Protein AF-A0A2X3F076-F1 (afdb_monomer_lite)

Radius of gyration: 22.8 Å; chains: 1; bounding box: 43×33×55 Å

Secondary structure (DSSP, 8-state):
-----TTTT-TTTTTSGGGTTSPPPHHHHHHHHHHTT--PPTT---HHHHHHH--HHHHHHHHHHHHHHHHHHHHH-HHHHHHHHHHHHTTTT-

Foldseek 3Di:
DDDDWQPPLQPPPTNHPVSPDDDDDPVRVVSSCVSVVNPDDVVDDDPVRVVVVDCPVVVVVVVVVVVVVLVVCCVVPVVVSCVVCVVVVVVVVD

Structure (mmCIF, N/CA/C/O backbone):
data_AF-A0A2X3F076-F1
#
_entry.id   AF-A0A2X3F076-F1
#
loop_
_atom_site.group_PDB
_atom_site.id
_atom_site.type_symbol
_atom_site.label_atom_id
_atom_site.label_alt_id
_atom_site.label_comp_id
_atom_site.label_asym_id
_atom_site.label_entity_id
_atom_site.label_seq_id
_atom_site.pdbx_PDB_ins_code
_atom_site.Cartn_x
_atom_site.Cartn_y
_atom_site.Cartn_z
_atom_site.occupancy
_atom_site.B_iso_or_equiv
_atom_site.auth_seq_id
_atom_site.auth_comp_id
_atom_site.auth_asym_id
_atom_site.auth_atom_id
_atom_site.pdbx_PDB_model_num
ATOM 1 N N . MET A 1 1 ? -12.271 16.616 -8.024 1.00 83.50 1 MET A N 1
ATOM 2 C CA . MET A 1 1 ? -11.827 16.536 -6.614 1.00 83.50 1 MET A CA 1
ATOM 3 C C . MET A 1 1 ? -12.140 15.146 -6.086 1.00 83.50 1 MET A C 1
ATOM 5 O O . MET A 1 1 ? -13.245 14.680 -6.331 1.00 83.50 1 MET A O 1
ATOM 9 N N . CYS A 1 2 ? -11.203 14.487 -5.401 1.00 95.88 2 CYS A N 1
ATOM 10 C CA . CYS A 1 2 ? -11.430 13.166 -4.804 1.00 95.88 2 CYS A CA 1
ATOM 11 C C . CYS A 1 2 ? -11.757 13.325 -3.314 1.00 95.88 2 CYS A C 1
ATOM 13 O O . CYS A 1 2 ? -10.939 13.859 -2.569 1.00 95.88 2 CYS A O 1
ATOM 15 N N . LYS A 1 3 ? -12.939 12.872 -2.882 1.00 96.69 3 LYS A N 1
ATOM 16 C CA . LYS A 1 3 ? -13.320 12.831 -1.462 1.00 96.69 3 LYS A CA 1
ATOM 17 C C . LYS A 1 3 ? -12.742 11.563 -0.827 1.00 96.69 3 LYS A C 1
ATOM 19 O O . LYS A 1 3 ? -13.016 10.471 -1.313 1.00 96.69 3 LYS A O 1
ATOM 24 N N . THR A 1 4 ? -11.964 11.701 0.242 1.00 97.62 4 THR A N 1
ATOM 25 C CA . THR A 1 4 ? -11.290 10.587 0.933 1.00 97.62 4 THR A CA 1
ATOM 26 C C . THR A 1 4 ? -11.432 10.704 2.453 1.00 97.62 4 THR A C 1
ATOM 28 O O . THR A 1 4 ? -11.855 11.741 2.965 1.00 97.62 4 THR A O 1
ATOM 31 N N . ILE A 1 5 ? -11.093 9.630 3.174 1.00 96.62 5 ILE A N 1
ATOM 32 C CA . ILE A 1 5 ? -11.013 9.594 4.641 1.00 96.62 5 ILE A CA 1
ATOM 33 C C . ILE A 1 5 ? -9.538 9.417 5.016 1.00 96.62 5 ILE A C 1
ATOM 35 O O . ILE A 1 5 ? -8.910 8.441 4.604 1.00 96.62 5 ILE A O 1
ATOM 39 N N . ILE A 1 6 ? -8.971 10.352 5.785 1.00 94.88 6 ILE A N 1
ATOM 40 C CA . ILE A 1 6 ? -7.595 10.227 6.291 1.00 94.88 6 ILE A CA 1
ATOM 41 C C . ILE A 1 6 ? -7.479 8.998 7.202 1.00 94.88 6 ILE A C 1
ATOM 43 O O . ILE A 1 6 ? -8.363 8.760 8.018 1.00 94.88 6 ILE A O 1
ATOM 47 N N . GLY A 1 7 ? -6.413 8.206 7.060 1.00 93.94 7 GLY A N 1
ATOM 48 C CA . GLY A 1 7 ? -6.211 7.005 7.880 1.00 93.94 7 GLY A CA 1
ATOM 49 C C . GLY A 1 7 ? -7.262 5.906 7.673 1.00 93.94 7 GLY A C 1
ATOM 50 O O . GLY A 1 7 ? -7.496 5.121 8.588 1.00 93.94 7 GLY A O 1
ATOM 51 N N . PHE A 1 8 ? -7.924 5.862 6.509 1.00 96.19 8 PHE A N 1
ATOM 52 C CA . PHE A 1 8 ? -8.914 4.832 6.175 1.00 96.19 8 PHE A CA 1
ATOM 53 C C . PHE A 1 8 ? -8.425 3.414 6.518 1.00 96.19 8 PHE A C 1
ATOM 55 O O . PHE A 1 8 ? -7.279 3.059 6.247 1.00 96.19 8 PHE A O 1
ATOM 62 N N . GLY A 1 9 ? -9.317 2.607 7.094 1.00 95.31 9 GLY A N 1
ATOM 63 C CA . GLY A 1 9 ? -9.036 1.245 7.551 1.00 95.31 9 GLY A CA 1
ATOM 64 C C . GLY A 1 9 ? -8.741 1.144 9.046 1.00 95.31 9 GLY A C 1
ATOM 65 O O . GLY A 1 9 ? -9.026 0.106 9.633 1.00 95.31 9 GLY A O 1
ATOM 66 N N . SER A 1 10 ? -8.236 2.207 9.681 1.00 94.88 10 SER A N 1
ATOM 67 C CA . SER A 1 10 ? -8.068 2.233 11.137 1.00 94.88 10 SER A CA 1
ATOM 68 C C . SER A 1 10 ? -9.415 2.444 11.833 1.00 94.88 10 SER A C 1
ATOM 70 O O . SER A 1 10 ? -10.056 3.472 11.600 1.00 94.88 10 SER A O 1
ATOM 72 N N . PRO A 1 11 ? -9.841 1.532 12.725 1.00 94.62 11 PRO A N 1
ATOM 73 C CA . PRO A 1 11 ? -11.106 1.686 13.437 1.00 94.62 11 PRO A CA 1
ATOM 74 C C . PRO A 1 11 ? -11.146 2.915 14.351 1.00 94.62 11 PRO A C 1
ATOM 76 O O . PRO A 1 11 ? -12.186 3.561 14.450 1.00 94.62 11 PRO A O 1
ATOM 79 N N . ASN A 1 12 ? -10.026 3.265 14.999 1.00 93.50 12 ASN A N 1
ATOM 80 C CA . ASN A 1 12 ? -10.015 4.317 16.019 1.00 93.50 12 ASN A CA 1
ATOM 81 C C . ASN A 1 12 ? -9.475 5.661 15.518 1.00 93.50 12 ASN A C 1
ATOM 83 O O . ASN A 1 12 ? -9.687 6.681 16.177 1.00 93.50 12 ASN A O 1
ATOM 87 N N . LYS A 1 13 ? -8.722 5.683 14.409 1.00 92.19 13 LYS A N 1
ATOM 88 C CA . LYS A 1 13 ? -8.019 6.884 13.926 1.00 92.19 13 LYS A CA 1
ATOM 89 C C . LYS A 1 13 ? -8.523 7.397 12.580 1.00 92.19 13 LYS A C 1
ATOM 91 O O . LYS A 1 13 ? -8.272 8.573 12.283 1.00 92.19 13 LYS A O 1
ATOM 96 N N . ALA A 1 14 ? -9.253 6.600 11.793 1.00 95.12 14 ALA A N 1
ATOM 97 C CA . ALA A 1 14 ? -9.805 7.058 10.517 1.00 95.12 14 ALA A CA 1
ATOM 98 C C . ALA A 1 14 ? -10.666 8.325 10.689 1.00 95.12 14 ALA A C 1
ATOM 100 O O . ALA A 1 14 ? -11.510 8.413 11.575 1.00 95.12 14 ALA A O 1
ATOM 101 N N . GLY A 1 15 ? -10.441 9.329 9.840 1.00 95.06 15 GLY A N 1
ATOM 102 C CA . GLY A 1 15 ? -11.170 10.601 9.873 1.00 95.06 15 GLY A CA 1
ATOM 103 C C . GLY A 1 15 ? -10.728 11.582 10.965 1.00 95.06 15 GLY A C 1
ATOM 104 O O . GLY A 1 15 ? -11.322 12.650 11.085 1.00 95.06 15 GLY A O 1
ATOM 105 N N . THR A 1 16 ? -9.688 11.262 11.740 1.00 92.06 16 THR A N 1
ATOM 106 C CA . THR A 1 16 ? -9.213 12.101 12.853 1.00 92.06 16 THR A CA 1
ATOM 107 C C . THR A 1 16 ? -7.815 12.669 12.600 1.00 92.06 16 THR A C 1
ATOM 109 O O . THR A 1 16 ? -7.018 12.105 11.846 1.00 92.06 16 THR A O 1
ATOM 112 N N . HIS A 1 17 ? -7.491 13.780 13.268 1.00 90.75 17 HIS A N 1
ATOM 113 C CA . HIS A 1 17 ? -6.184 14.437 13.155 1.00 90.75 17 HIS A CA 1
ATOM 114 C C . HIS A 1 17 ? -5.012 13.550 13.623 1.00 90.75 17 HIS A C 1
ATOM 116 O O . HIS A 1 17 ? -3.902 13.674 13.098 1.00 90.75 17 HIS A O 1
ATOM 122 N N . ASP A 1 18 ? -5.269 12.608 14.538 1.00 87.38 18 ASP A N 1
ATOM 123 C CA . ASP A 1 18 ? -4.287 11.651 15.062 1.00 87.38 18 ASP A CA 1
ATOM 124 C C . ASP A 1 18 ? -3.686 10.734 13.977 1.00 87.38 18 ASP A C 1
ATOM 126 O O . ASP A 1 18 ? -2.606 10.173 14.173 1.00 87.38 18 ASP A O 1
ATOM 130 N N . SER A 1 19 ? -4.347 10.598 12.820 1.00 90.00 19 SER A N 1
ATOM 131 C CA . SER A 1 19 ? -3.862 9.798 11.684 1.00 90.00 19 SER A CA 1
ATOM 132 C C . SER A 1 19 ? -2.699 10.429 10.908 1.00 90.00 19 SER A C 1
ATOM 134 O O . SER A 1 19 ? -2.070 9.748 10.105 1.00 90.00 19 SER A O 1
ATOM 136 N N . THR A 1 20 ? -2.413 11.719 11.104 1.00 82.69 20 THR A N 1
ATOM 137 C CA . THR A 1 20 ? -1.595 12.508 10.162 1.00 82.69 20 THR A CA 1
ATOM 138 C C . THR A 1 20 ? -0.086 12.283 10.297 1.00 82.69 20 THR A C 1
ATOM 140 O O . THR A 1 20 ? 0.617 12.276 9.291 1.00 82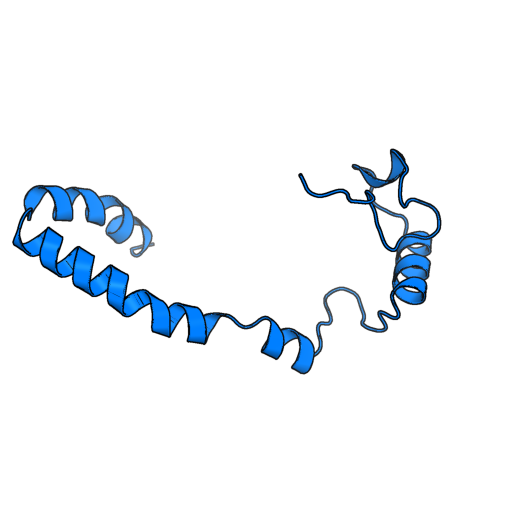.69 20 THR A O 1
ATOM 143 N N . ALA A 1 21 ? 0.441 12.137 11.520 1.00 64.69 21 ALA A N 1
ATOM 144 C CA . ALA A 1 21 ? 1.899 12.187 11.724 1.00 64.69 21 ALA A CA 1
ATOM 145 C C . ALA A 1 21 ? 2.446 11.403 12.927 1.00 64.69 21 ALA A C 1
ATOM 147 O O . ALA A 1 21 ? 3.662 11.336 13.117 1.00 64.69 21 ALA A O 1
ATOM 148 N N . ARG A 1 22 ? 1.594 10.798 13.762 1.00 71.12 22 ARG A N 1
ATOM 149 C CA . ARG A 1 22 ? 2.078 10.004 14.895 1.00 71.12 22 ARG A CA 1
ATOM 150 C C . ARG A 1 22 ? 2.362 8.582 14.425 1.00 71.12 22 ARG A C 1
ATOM 152 O O . ARG A 1 22 ? 1.547 8.002 13.716 1.00 71.12 22 ARG A O 1
ATOM 159 N N . ARG A 1 23 ? 3.489 7.990 14.845 1.00 75.94 23 ARG A N 1
ATOM 160 C CA . ARG A 1 23 ? 3.681 6.538 14.701 1.00 75.94 23 ARG A CA 1
ATOM 161 C C . ARG A 1 23 ? 2.510 5.841 15.382 1.00 75.94 23 ARG A C 1
ATOM 163 O O . ARG A 1 23 ? 2.272 6.066 16.570 1.00 75.94 23 ARG A O 1
ATOM 170 N N . TRP A 1 24 ? 1.781 5.028 14.630 1.00 78.31 24 TRP A N 1
ATOM 171 C CA . TRP A 1 24 ? 0.697 4.243 15.198 1.00 78.31 24 TRP A CA 1
ATOM 172 C C . TRP A 1 24 ? 1.282 3.196 16.135 1.00 78.31 24 TRP A C 1
ATOM 174 O O . TRP A 1 24 ? 2.306 2.575 15.842 1.00 78.31 24 TRP A O 1
ATOM 184 N N . ALA A 1 25 ? 0.642 3.033 17.286 1.00 80.69 25 ALA A N 1
ATOM 185 C CA . ALA A 1 25 ? 1.021 1.993 18.222 1.00 80.69 25 ALA A CA 1
ATOM 186 C C . ALA A 1 25 ? 0.673 0.617 17.632 1.00 80.69 25 ALA A C 1
ATOM 188 O O . ALA A 1 25 ? -0.311 0.478 16.903 1.00 80.69 25 ALA A O 1
ATOM 189 N N . THR A 1 26 ? 1.447 -0.410 17.987 1.00 84.44 26 THR A N 1
ATOM 190 C CA . THR A 1 26 ? 1.242 -1.801 17.547 1.00 84.44 26 THR A CA 1
ATOM 191 C C . THR A 1 26 ? -0.211 -2.297 17.666 1.00 84.44 26 THR A C 1
ATOM 193 O O . THR A 1 26 ? -0.662 -2.950 16.723 1.00 84.44 26 THR A O 1
ATOM 196 N N . PRO A 1 27 ? -0.982 -1.967 18.728 1.00 91.50 27 PRO A N 1
ATOM 197 C CA . PRO A 1 27 ? -2.386 -2.372 18.827 1.00 91.50 27 PRO A CA 1
ATOM 198 C C . PRO A 1 27 ? -3.263 -1.815 17.701 1.00 91.50 27 PRO A C 1
ATOM 200 O O . PRO A 1 27 ? -4.067 -2.544 17.129 1.00 91.50 27 PRO A O 1
ATOM 203 N N . GLU A 1 28 ? -3.069 -0.549 17.322 1.00 93.00 28 GLU A N 1
ATOM 204 C CA . GLU A 1 28 ? -3.866 0.081 16.264 1.00 93.00 28 GLU A CA 1
ATOM 205 C C . GLU A 1 28 ? -3.566 -0.540 14.896 1.00 93.00 28 GLU A C 1
ATOM 207 O O . GLU A 1 28 ? -4.462 -0.729 14.076 1.00 93.00 28 GLU A O 1
ATOM 212 N N . ILE A 1 29 ? -2.307 -0.922 14.662 1.00 93.38 29 ILE A N 1
ATOM 213 C CA . ILE A 1 29 ? -1.903 -1.621 13.438 1.00 93.38 29 ILE A CA 1
ATOM 214 C C . ILE A 1 29 ? -2.563 -3.008 13.371 1.00 93.38 29 ILE A C 1
ATOM 216 O O . ILE A 1 29 ? -3.007 -3.413 12.298 1.00 93.38 29 ILE A O 1
ATOM 220 N N . ALA A 1 30 ? -2.646 -3.736 14.490 1.00 93.75 30 ALA A N 1
ATOM 221 C CA . ALA A 1 30 ? -3.309 -5.040 14.540 1.00 93.75 30 ALA A CA 1
ATOM 222 C C . ALA A 1 30 ? -4.813 -4.930 14.235 1.00 93.75 30 ALA A C 1
ATOM 224 O O . ALA A 1 30 ? -5.305 -5.648 13.367 1.00 93.75 30 ALA A O 1
ATOM 225 N N . LEU A 1 31 ? -5.507 -3.969 14.855 1.00 95.50 31 LEU A N 1
ATOM 226 C CA . LEU A 1 31 ? -6.926 -3.700 14.591 1.00 95.50 31 LEU A CA 1
ATOM 227 C C . LEU A 1 31 ? -7.177 -3.269 13.142 1.00 95.50 31 LEU A C 1
ATOM 229 O O . LEU A 1 31 ? -8.132 -3.710 12.512 1.00 95.50 31 LEU A O 1
ATOM 233 N N . THR A 1 32 ? -6.291 -2.440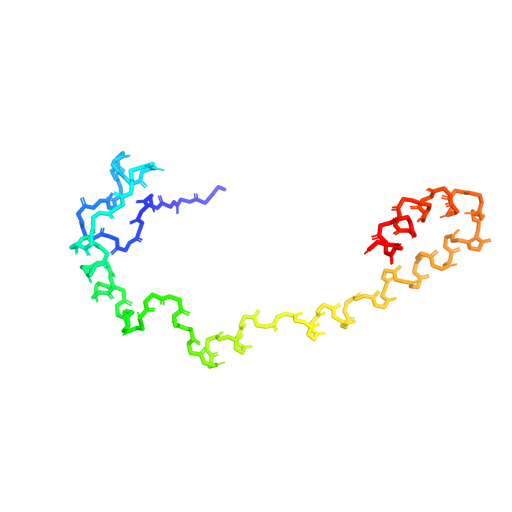 12.587 1.00 96.31 32 THR A N 1
ATOM 234 C CA . THR A 1 32 ? -6.367 -2.023 11.179 1.00 96.31 32 THR A CA 1
ATOM 235 C C . THR A 1 32 ? -6.218 -3.220 10.240 1.00 96.31 32 THR A C 1
ATOM 237 O O . THR A 1 32 ? -6.948 -3.336 9.259 1.00 96.31 32 THR A O 1
ATOM 240 N N . ARG A 1 33 ? -5.288 -4.138 10.535 1.00 96.44 33 ARG A N 1
ATOM 241 C CA . ARG A 1 33 ? -5.110 -5.366 9.749 1.00 96.44 33 ARG A CA 1
ATOM 242 C C . ARG A 1 33 ? -6.351 -6.249 9.786 1.00 96.44 33 ARG A C 1
ATOM 244 O O . ARG A 1 33 ? -6.777 -6.713 8.735 1.00 96.44 33 ARG A O 1
ATOM 251 N N . GLU A 1 34 ? -6.941 -6.439 10.961 1.00 96.56 34 GLU A N 1
ATOM 252 C CA . GLU A 1 34 ? -8.181 -7.202 11.119 1.00 96.56 34 GLU A CA 1
ATOM 253 C C . GLU A 1 34 ? -9.336 -6.569 10.330 1.00 96.56 34 GLU A C 1
ATOM 255 O O . GLU A 1 34 ? -9.969 -7.250 9.525 1.00 96.56 34 GLU A O 1
ATOM 260 N N . ALA A 1 35 ? -9.542 -5.256 1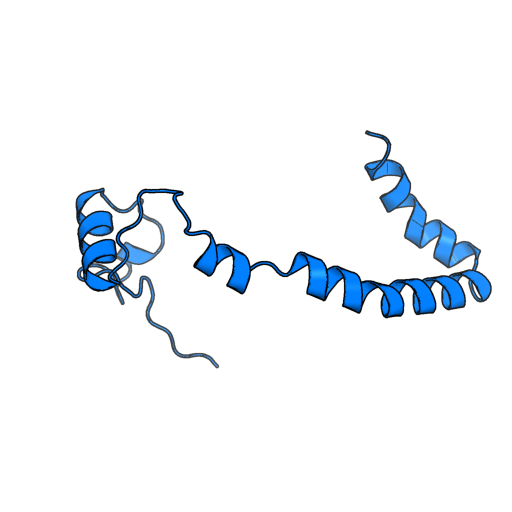0.473 1.00 97.31 35 ALA A N 1
ATOM 261 C CA . ALA A 1 35 ? -10.600 -4.521 9.779 1.00 97.31 35 ALA A CA 1
ATOM 262 C C . ALA A 1 35 ? -10.458 -4.552 8.246 1.00 97.31 35 ALA A C 1
ATOM 264 O O . ALA A 1 35 ? -11.456 -4.608 7.531 1.00 97.31 35 ALA A O 1
ATOM 265 N N . LEU A 1 36 ? -9.224 -4.536 7.732 1.00 97.19 36 LEU A N 1
ATOM 266 C CA . LEU A 1 36 ? -8.934 -4.643 6.297 1.00 97.19 36 LEU A CA 1
ATOM 267 C C . LEU A 1 36 ? -8.891 -6.093 5.788 1.00 97.19 36 LEU A C 1
ATOM 269 O O . LEU A 1 36 ? -8.715 -6.309 4.590 1.00 97.19 36 LEU A O 1
ATOM 273 N N . GLY A 1 37 ? -8.987 -7.090 6.673 1.00 97.12 37 GLY A N 1
ATOM 274 C CA . GLY A 1 37 ? -8.762 -8.493 6.322 1.00 97.12 37 GLY A CA 1
ATOM 275 C C . GLY A 1 37 ? -7.321 -8.797 5.883 1.00 97.12 37 GLY A C 1
ATOM 276 O O . GLY A 1 37 ? -7.078 -9.803 5.215 1.00 97.12 37 GLY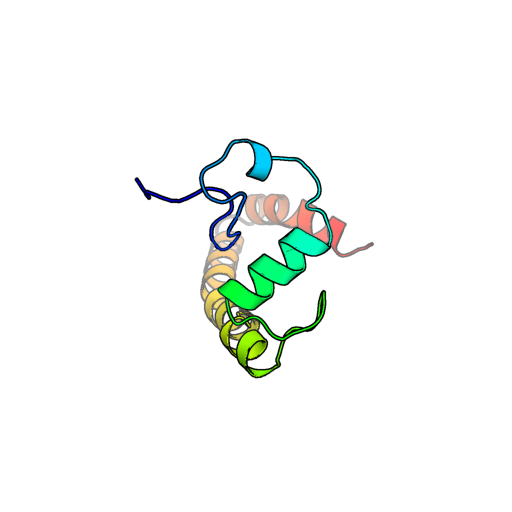 A O 1
ATOM 277 N N . TRP A 1 38 ? -6.355 -7.947 6.244 1.00 97.38 38 TRP A N 1
ATOM 278 C CA . TRP A 1 38 ? -4.947 -8.085 5.878 1.00 97.38 38 TRP A CA 1
ATOM 279 C C . TRP A 1 38 ? -4.214 -9.025 6.841 1.00 97.38 38 TRP A C 1
ATOM 281 O O . TRP A 1 38 ? -3.811 -8.636 7.937 1.00 97.38 38 TRP A O 1
ATOM 291 N N . LYS A 1 39 ? -4.006 -10.274 6.415 1.00 95.94 39 LYS A N 1
ATOM 292 C CA . LYS A 1 39 ? -3.427 -11.339 7.257 1.00 95.94 39 LYS A CA 1
ATOM 293 C C . LYS A 1 39 ? -1.897 -11.414 7.229 1.00 95.94 39 LYS A C 1
ATOM 295 O O . LYS A 1 39 ? -1.317 -12.160 8.011 1.00 95.94 39 LYS A O 1
ATOM 300 N N . HIS A 1 40 ? -1.244 -10.668 6.340 1.00 96.25 40 HIS A N 1
ATOM 301 C CA . HIS A 1 40 ? 0.198 -10.782 6.119 1.00 96.25 40 HIS A CA 1
ATOM 302 C C . HIS A 1 40 ? 1.008 -9.981 7.139 1.00 96.25 40 HIS A C 1
ATOM 304 O O . HIS A 1 40 ? 0.600 -8.905 7.602 1.00 96.25 40 HIS A O 1
ATOM 310 N N . ALA A 1 41 ? 2.178 -10.520 7.475 1.00 95.62 41 ALA A N 1
ATOM 311 C CA . ALA A 1 41 ? 3.119 -9.909 8.402 1.00 95.62 41 ALA A CA 1
ATOM 312 C C . ALA A 1 41 ? 3.649 -8.556 7.869 1.00 95.62 41 ALA A C 1
ATOM 314 O O . ALA A 1 41 ? 3.473 -8.219 6.694 1.00 95.62 41 ALA A O 1
ATOM 315 N N . PRO A 1 42 ? 4.288 -7.724 8.713 1.00 95.56 42 PRO A N 1
ATOM 316 C CA . PRO A 1 42 ? 4.963 -6.522 8.234 1.00 95.56 42 PRO A CA 1
ATOM 317 C C . PRO A 1 42 ? 5.951 -6.852 7.109 1.00 95.56 42 PRO A C 1
ATOM 319 O O . PRO A 1 42 ? 6.822 -7.697 7.290 1.00 95.56 42 PRO A O 1
ATOM 322 N N . PHE A 1 43 ? 5.818 -6.154 5.978 1.00 95.94 43 PHE A N 1
ATOM 323 C CA . PHE A 1 43 ? 6.650 -6.322 4.777 1.00 95.94 43 PHE A CA 1
ATOM 324 C C . PHE A 1 43 ? 6.522 -7.677 4.058 1.00 95.94 43 PHE A C 1
ATOM 326 O O . PHE A 1 43 ? 7.270 -7.927 3.117 1.00 95.94 43 PHE A O 1
ATOM 333 N N . ASP A 1 44 ? 5.555 -8.512 4.443 1.00 97.62 44 ASP A N 1
ATOM 334 C CA . ASP A 1 44 ? 5.189 -9.723 3.712 1.00 97.62 44 ASP A CA 1
ATOM 335 C C . ASP A 1 44 ? 4.097 -9.392 2.684 1.00 97.62 44 ASP A C 1
ATOM 337 O O . ASP A 1 44 ? 2.997 -8.963 3.045 1.00 97.62 44 ASP A O 1
ATOM 341 N N . ILE A 1 45 ? 4.429 -9.533 1.399 1.00 97.44 45 ILE A N 1
ATOM 342 C CA . ILE A 1 45 ? 3.532 -9.254 0.275 1.00 97.44 45 ILE A CA 1
ATOM 343 C C . ILE A 1 45 ? 3.388 -10.534 -0.557 1.00 97.44 45 ILE A C 1
ATOM 345 O O . ILE A 1 45 ? 4.368 -10.971 -1.167 1.00 97.44 45 ILE A O 1
ATOM 349 N N . PRO A 1 46 ? 2.180 -11.112 -0.632 1.00 97.81 46 PRO A N 1
ATOM 350 C CA . PRO A 1 46 ? 1.888 -12.271 -1.468 1.00 97.81 46 PRO A CA 1
ATOM 351 C C . PRO A 1 46 ? 2.259 -12.090 -2.941 1.00 97.81 46 PRO A C 1
ATOM 353 O O . PRO A 1 46 ? 2.167 -10.993 -3.503 1.00 97.81 46 PRO A O 1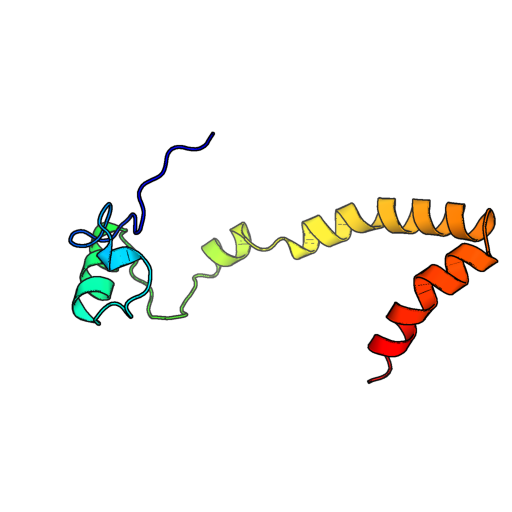
ATOM 356 N N . SER A 1 47 ? 2.643 -13.190 -3.590 1.00 97.94 47 SER A N 1
ATOM 357 C CA . SER A 1 47 ? 3.086 -13.191 -4.989 1.00 97.94 47 SER A CA 1
ATOM 358 C C . SER A 1 47 ? 1.979 -12.822 -5.978 1.00 97.94 47 SER A C 1
ATOM 360 O O . SER A 1 47 ? 2.263 -12.187 -6.991 1.00 97.94 47 SER A O 1
ATOM 362 N N . ASP A 1 48 ? 0.727 -13.164 -5.688 1.00 97.75 48 ASP A N 1
ATOM 363 C CA . ASP A 1 48 ? -0.451 -12.811 -6.484 1.00 97.75 48 ASP A CA 1
ATOM 364 C C . ASP A 1 48 ? -0.754 -11.307 -6.427 1.00 97.75 48 ASP A C 1
ATOM 366 O O . ASP A 1 48 ? -1.067 -10.701 -7.454 1.00 97.75 48 ASP A O 1
ATOM 370 N N . ILE A 1 49 ? -0.602 -10.682 -5.254 1.00 97.94 49 ILE A N 1
ATOM 371 C CA . ILE A 1 49 ? -0.691 -9.225 -5.102 1.00 97.94 49 ILE A CA 1
ATOM 372 C C . ILE A 1 49 ? 0.474 -8.565 -5.841 1.00 97.94 49 ILE A C 1
ATOM 374 O O . ILE A 1 49 ? 0.252 -7.652 -6.634 1.00 97.94 49 ILE A O 1
ATOM 378 N N . TYR A 1 50 ? 1.709 -9.039 -5.649 1.00 97.94 50 TYR A N 1
ATOM 379 C CA . TYR A 1 50 ? 2.866 -8.487 -6.360 1.00 97.94 50 TYR A CA 1
ATOM 380 C C . TYR A 1 50 ? 2.694 -8.566 -7.882 1.00 97.94 50 TYR A C 1
ATOM 382 O O . TYR A 1 50 ? 2.940 -7.584 -8.577 1.00 97.94 50 TYR A O 1
ATOM 390 N N . ALA A 1 51 ? 2.224 -9.702 -8.404 1.00 97.94 51 ALA A N 1
ATOM 391 C CA . ALA A 1 51 ? 2.001 -9.902 -9.833 1.00 97.94 51 ALA A CA 1
ATOM 392 C C . ALA A 1 51 ? 0.978 -8.914 -10.421 1.00 97.94 51 ALA A C 1
ATOM 394 O O . ALA A 1 51 ? 1.148 -8.469 -11.554 1.00 97.94 51 ALA A O 1
ATOM 395 N N . GLN A 1 52 ? -0.047 -8.526 -9.656 1.00 97.88 52 GLN A N 1
ATOM 396 C CA . GLN A 1 52 ? -1.019 -7.506 -10.075 1.00 97.88 52 GLN A CA 1
ATOM 397 C C . GLN A 1 52 ? -0.423 -6.091 -10.112 1.00 97.88 52 GLN A C 1
ATOM 399 O O . GLN A 1 52 ? -0.872 -5.252 -10.893 1.00 97.88 52 GLN A O 1
ATOM 404 N N . TRP A 1 53 ? 0.590 -5.823 -9.284 1.00 97.75 53 TRP A N 1
ATOM 405 C CA . TRP A 1 53 ? 1.266 -4.527 -9.204 1.00 97.75 53 TRP A CA 1
ATOM 406 C C . TRP A 1 53 ? 2.534 -4.432 -10.069 1.00 97.75 53 TRP A C 1
ATOM 408 O O . TRP A 1 53 ? 3.025 -3.322 -10.295 1.00 97.75 53 TRP A O 1
ATOM 418 N N . ASP A 1 54 ? 3.077 -5.549 -10.571 1.00 97.31 54 ASP A N 1
ATOM 419 C CA . ASP A 1 54 ? 4.302 -5.544 -11.375 1.00 97.31 54 ASP A CA 1
ATOM 420 C C . ASP A 1 54 ? 4.091 -4.853 -12.732 1.00 97.31 54 ASP A C 1
ATOM 422 O O . ASP A 1 54 ? 3.557 -5.401 -13.697 1.00 97.31 54 ASP A O 1
ATOM 426 N N . ALA A 1 55 ? 4.576 -3.617 -12.821 1.00 96.56 55 ALA A N 1
ATOM 427 C CA . ALA A 1 55 ? 4.492 -2.795 -14.017 1.00 96.56 55 ALA A CA 1
ATOM 428 C C . ALA A 1 55 ? 5.733 -2.891 -14.926 1.00 96.56 55 ALA A C 1
ATOM 430 O O . ALA A 1 55 ? 5.800 -2.164 -15.922 1.00 96.56 55 ALA A O 1
ATOM 431 N N . LYS A 1 56 ? 6.727 -3.747 -14.631 1.00 94.62 56 LYS A N 1
ATOM 432 C CA . LYS A 1 56 ? 7.997 -3.794 -15.388 1.00 94.62 56 LYS A CA 1
ATOM 433 C C . LYS A 1 56 ? 7.786 -4.103 -16.868 1.00 94.62 56 LYS A C 1
ATOM 435 O O . LYS A 1 56 ? 8.344 -3.414 -17.723 1.00 94.62 56 LYS A O 1
ATOM 440 N N . GLU A 1 57 ? 6.954 -5.093 -17.182 1.00 93.00 57 GLU A N 1
ATOM 441 C CA . GLU A 1 57 ? 6.632 -5.457 -18.567 1.00 93.00 57 GLU A CA 1
ATOM 442 C C . GLU A 1 57 ? 5.845 -4.355 -19.281 1.00 93.00 57 GLU A C 1
ATOM 444 O O . GLU A 1 57 ? 6.181 -3.967 -20.402 1.00 93.00 57 GLU A O 1
ATOM 449 N N . ALA A 1 58 ? 4.837 -3.782 -18.619 1.00 91.56 58 ALA A N 1
ATOM 450 C CA . ALA A 1 58 ? 4.067 -2.672 -19.173 1.00 91.56 58 ALA A CA 1
ATOM 451 C C . ALA A 1 58 ? 4.961 -1.451 -19.462 1.00 91.56 58 ALA A C 1
ATOM 453 O O . ALA A 1 58 ? 4.845 -0.825 -20.518 1.00 91.56 58 ALA A O 1
ATOM 454 N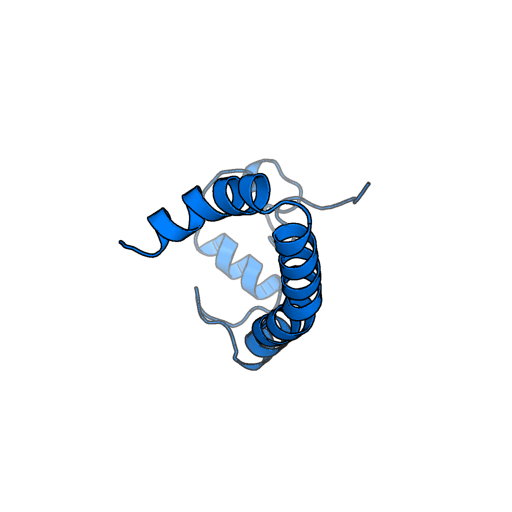 N . ALA A 1 59 ? 5.895 -1.136 -18.561 1.00 88.81 59 ALA A N 1
ATOM 455 C CA . ALA A 1 59 ? 6.880 -0.079 -18.753 1.00 88.81 59 ALA A CA 1
ATOM 456 C C . ALA A 1 59 ? 7.829 -0.394 -19.920 1.00 88.81 59 ALA A C 1
ATOM 458 O O . ALA A 1 59 ? 8.044 0.468 -20.777 1.00 88.81 59 ALA A O 1
ATOM 459 N N . ARG A 1 60 ? 8.344 -1.630 -20.012 1.00 86.62 60 ARG A N 1
ATOM 460 C CA . ARG A 1 60 ? 9.178 -2.085 -21.140 1.00 86.62 60 ARG A CA 1
ATOM 461 C C . ARG A 1 60 ? 8.465 -1.940 -22.480 1.00 86.62 60 ARG A C 1
ATOM 463 O O . ARG A 1 60 ? 9.083 -1.465 -23.424 1.00 86.62 60 ARG A O 1
ATOM 470 N N . ARG A 1 61 ? 7.171 -2.265 -22.555 1.00 86.06 61 ARG A N 1
ATOM 471 C CA . ARG A 1 61 ? 6.356 -2.119 -23.776 1.00 86.06 61 ARG A CA 1
ATOM 472 C C . ARG A 1 61 ? 6.060 -0.667 -24.151 1.00 86.06 61 ARG A C 1
ATOM 474 O O . ARG A 1 61 ? 5.870 -0.386 -25.327 1.00 86.06 61 ARG A O 1
ATOM 481 N N . LYS A 1 62 ? 6.028 0.259 -23.184 1.00 82.81 62 LYS A N 1
ATOM 482 C CA . LYS A 1 62 ? 5.780 1.698 -23.417 1.00 82.81 62 LYS A CA 1
ATOM 483 C C . LYS A 1 62 ? 7.045 2.489 -23.772 1.00 82.81 62 LYS A C 1
ATOM 485 O O . LYS A 1 62 ? 6.968 3.449 -24.539 1.00 82.81 62 LYS A O 1
ATOM 490 N N . LYS A 1 63 ? 8.222 2.068 -23.290 1.00 70.94 63 LYS A N 1
ATOM 491 C CA . LYS A 1 63 ? 9.524 2.683 -23.628 1.00 70.94 63 LYS A CA 1
ATOM 492 C C . LYS A 1 63 ? 9.866 2.811 -25.134 1.00 70.94 63 LYS A C 1
ATOM 494 O O . LYS A 1 63 ? 10.501 3.813 -25.467 1.00 70.94 63 LYS A O 1
ATOM 499 N N . PRO A 1 64 ? 9.462 1.922 -26.069 1.00 60.22 64 PRO A N 1
ATOM 500 C CA . PRO A 1 64 ? 9.872 1.992 -27.475 1.00 60.22 64 PRO A CA 1
ATOM 501 C C . PRO A 1 64 ? 9.463 3.299 -28.161 1.00 60.22 64 PRO A C 1
ATOM 503 O O . PRO A 1 64 ? 10.205 3.816 -28.998 1.00 60.22 64 PRO A O 1
ATOM 506 N N . HIS A 1 65 ? 8.314 3.868 -27.779 1.00 55.53 65 HIS A N 1
ATOM 507 C CA . HIS A 1 65 ? 7.811 5.123 -28.340 1.00 55.53 65 HIS A CA 1
ATOM 508 C C . HIS A 1 65 ? 8.668 6.329 -27.932 1.00 55.53 65 HIS A C 1
ATOM 510 O O . HIS A 1 65 ? 8.969 7.183 -28.770 1.00 55.53 65 HIS A O 1
ATOM 516 N N . GLY A 1 66 ? 9.134 6.363 -26.679 1.00 59.72 66 GLY A N 1
ATOM 517 C CA . GLY A 1 66 ? 10.052 7.392 -26.189 1.00 59.72 66 GLY A CA 1
ATOM 518 C C . GLY A 1 66 ? 11.421 7.295 -26.858 1.00 59.72 66 GLY A C 1
ATOM 519 O O . GLY A 1 66 ? 11.937 8.292 -27.352 1.00 59.72 66 GLY A O 1
ATOM 520 N N . THR A 1 67 ? 11.979 6.086 -26.982 1.00 66.50 67 THR A N 1
ATOM 521 C CA . THR A 1 67 ? 13.297 5.887 -27.609 1.00 66.50 67 THR A CA 1
ATOM 522 C C . THR A 1 67 ? 13.278 6.142 -29.118 1.00 66.50 67 THR A C 1
ATOM 524 O O . THR A 1 67 ? 14.271 6.602 -29.677 1.00 66.50 67 THR A O 1
ATOM 527 N N . ARG A 1 68 ? 12.169 5.857 -29.816 1.00 70.12 68 ARG A N 1
ATOM 528 C CA . ARG A 1 68 ? 12.023 6.205 -31.240 1.00 70.12 68 ARG A CA 1
ATOM 529 C C . ARG A 1 68 ? 11.970 7.717 -31.436 1.00 70.12 68 ARG A C 1
ATOM 531 O O . ARG A 1 68 ? 12.703 8.224 -32.275 1.00 70.12 68 ARG A O 1
ATOM 538 N N . SER A 1 69 ? 11.148 8.416 -30.657 1.00 74.50 69 SER A N 1
ATOM 539 C CA . SER A 1 69 ? 11.003 9.873 -30.757 1.00 74.50 69 SER A CA 1
ATOM 540 C C . SER A 1 69 ? 12.312 10.577 -30.404 1.00 74.50 69 SER A C 1
ATOM 542 O O . SER A 1 69 ? 12.790 11.380 -31.191 1.00 74.50 69 SER A O 1
ATOM 544 N N . LEU A 1 70 ? 12.973 10.166 -29.316 1.00 74.62 70 LEU A N 1
ATOM 545 C CA . LEU A 1 70 ? 14.299 10.666 -28.939 1.00 74.62 70 LEU A CA 1
ATOM 546 C C . LEU A 1 70 ? 15.357 10.416 -30.020 1.00 74.62 70 LEU A C 1
ATOM 548 O O . LEU A 1 70 ? 16.152 11.304 -30.298 1.00 74.62 70 LEU A O 1
ATOM 552 N N . ARG A 1 71 ? 15.356 9.248 -30.680 1.00 78.00 71 ARG A N 1
ATOM 553 C CA . ARG A 1 71 ? 16.268 8.977 -31.807 1.00 78.00 71 ARG A CA 1
ATOM 554 C C . ARG A 1 71 ? 16.001 9.864 -33.019 1.00 78.00 71 ARG A C 1
ATOM 556 O O . ARG A 1 71 ? 16.947 10.239 -33.702 1.00 78.00 71 ARG A O 1
ATOM 563 N N . LEU A 1 72 ? 14.738 10.162 -33.316 1.00 80.31 72 LEU A N 1
ATOM 564 C CA . LEU A 1 72 ? 14.382 11.065 -34.412 1.00 80.31 72 LEU A CA 1
ATOM 565 C C . LEU A 1 72 ? 14.790 12.504 -34.080 1.00 80.31 72 LEU A C 1
ATOM 567 O O . LEU A 1 72 ? 15.415 13.157 -34.909 1.00 80.31 72 LEU A O 1
ATOM 571 N N . THR A 1 73 ? 14.530 12.956 -32.852 1.00 75.38 73 THR A N 1
ATOM 572 C CA . THR A 1 73 ? 14.958 14.272 -32.370 1.00 75.38 73 THR A CA 1
ATOM 573 C C . THR A 1 73 ? 16.479 14.392 -32.345 1.00 75.38 73 THR A C 1
ATOM 575 O O . THR A 1 73 ? 16.993 15.393 -32.813 1.00 75.38 73 THR A O 1
ATOM 578 N N . ALA A 1 74 ? 17.214 13.364 -31.913 1.00 84.25 74 ALA A N 1
ATOM 579 C CA . ALA A 1 74 ? 18.679 13.373 -31.920 1.00 84.25 74 ALA A CA 1
ATOM 580 C C . ALA A 1 74 ? 19.284 13.439 -33.329 1.00 84.25 74 ALA A C 1
ATOM 582 O O . ALA A 1 74 ? 20.362 13.995 -33.508 1.00 84.25 74 ALA A O 1
ATOM 583 N N . LYS A 1 75 ? 18.589 12.905 -34.343 1.00 86.50 75 LYS A N 1
ATOM 584 C CA . LYS A 1 75 ? 18.988 13.078 -35.747 1.00 86.50 75 LYS A CA 1
ATOM 585 C C . LYS A 1 75 ? 18.728 14.496 -36.259 1.00 86.50 75 LYS A C 1
ATOM 587 O O . LYS A 1 75 ? 19.494 14.972 -37.086 1.00 86.50 75 LYS A O 1
ATOM 592 N N . ALA A 1 76 ? 17.651 15.138 -35.807 1.00 90.25 76 ALA A N 1
ATOM 593 C CA . ALA A 1 76 ? 17.275 16.487 -36.232 1.00 90.25 76 ALA A CA 1
ATOM 594 C C . ALA A 1 76 ? 18.014 17.601 -35.460 1.00 90.25 76 ALA A C 1
ATOM 596 O O . ALA A 1 76 ? 18.283 18.650 -36.032 1.00 90.25 76 ALA A O 1
ATOM 597 N N . PHE A 1 77 ? 18.359 17.357 -34.191 1.00 90.38 77 PHE A N 1
ATOM 598 C CA . PHE A 1 77 ? 18.930 18.312 -33.231 1.00 90.38 77 PHE A CA 1
ATOM 599 C C . PHE A 1 77 ? 20.061 17.647 -32.423 1.00 90.38 77 PHE A C 1
ATOM 601 O O . PHE A 1 77 ? 19.872 17.251 -31.266 1.00 90.38 77 PHE A O 1
ATOM 608 N N . PRO A 1 78 ? 21.227 17.408 -33.047 1.00 87.31 78 PRO A N 1
ATOM 609 C CA . PRO A 1 78 ? 22.284 16.593 -32.453 1.00 87.31 78 PRO A CA 1
ATOM 610 C C . PRO A 1 78 ? 22.978 17.259 -31.257 1.00 87.31 78 PRO A C 1
ATOM 612 O O . PRO A 1 78 ? 23.349 16.559 -30.317 1.00 87.31 78 PRO A O 1
ATOM 615 N N . GLN A 1 79 ? 23.140 18.588 -31.254 1.00 88.94 79 GLN A N 1
ATOM 616 C CA . GLN A 1 79 ? 23.782 19.302 -30.140 1.00 88.94 79 GLN A CA 1
ATOM 617 C C . GLN A 1 79 ? 22.879 19.337 -28.903 1.00 88.94 79 GLN A C 1
ATOM 619 O O . GLN A 1 79 ? 23.323 19.072 -27.788 1.00 88.94 79 GLN A O 1
ATOM 624 N N . GLU A 1 80 ? 21.591 19.589 -29.103 1.00 87.81 80 GLU A N 1
ATOM 625 C CA . GLU A 1 80 ? 20.578 19.640 -28.055 1.00 87.81 80 GLU A CA 1
ATOM 626 C C . GLU A 1 80 ? 20.324 18.254 -27.462 1.00 87.81 80 GLU A C 1
ATOM 628 O O . GLU A 1 80 ? 20.162 18.114 -26.250 1.00 87.81 80 GLU A O 1
ATOM 633 N N . ALA A 1 81 ? 20.339 17.210 -28.296 1.00 85.25 81 ALA A N 1
ATOM 634 C CA . ALA A 1 81 ? 20.253 15.837 -27.821 1.00 85.25 81 ALA A CA 1
ATOM 635 C C . ALA A 1 81 ? 21.481 15.432 -26.992 1.00 85.25 81 ALA A C 1
ATOM 637 O O . ALA A 1 81 ? 21.306 14.774 -25.968 1.00 85.25 81 ALA A O 1
ATOM 638 N N . ALA A 1 82 ? 22.688 15.854 -27.386 1.00 85.06 82 ALA A N 1
ATOM 639 C CA . ALA A 1 82 ? 23.911 15.600 -26.624 1.00 85.06 82 ALA A CA 1
ATOM 640 C C . ALA A 1 82 ? 23.906 16.317 -25.261 1.00 85.06 82 ALA A C 1
ATOM 642 O O . ALA A 1 82 ? 24.234 15.712 -24.242 1.00 85.06 82 ALA A O 1
ATOM 643 N N . GLU A 1 83 ? 23.471 17.579 -25.204 1.00 85.81 83 GLU A N 1
ATOM 644 C CA . GLU A 1 83 ? 23.295 18.294 -23.931 1.00 85.81 83 GLU A CA 1
ATOM 645 C C . GLU A 1 83 ? 22.208 17.651 -23.053 1.00 85.81 83 GLU A C 1
ATOM 647 O O . GLU A 1 83 ? 22.373 17.549 -21.835 1.00 85.81 83 GLU A O 1
ATOM 652 N N . PHE A 1 84 ? 21.126 17.147 -23.656 1.00 84.31 84 PHE A N 1
ATOM 653 C CA . PHE A 1 84 ? 20.059 16.443 -22.942 1.00 84.31 84 PHE A CA 1
ATOM 654 C C . PHE A 1 84 ? 20.523 15.109 -22.331 1.00 84.31 84 PHE A C 1
ATOM 656 O O . PHE A 1 84 ? 20.101 14.767 -21.222 1.00 84.31 84 PHE A O 1
ATOM 663 N N . THR A 1 85 ? 21.391 14.348 -23.011 1.00 82.31 85 THR A N 1
ATOM 664 C CA . THR A 1 85 ? 21.892 13.050 -22.514 1.00 82.31 85 THR A CA 1
ATOM 665 C C . THR A 1 85 ? 23.075 13.175 -21.550 1.00 82.31 85 THR A C 1
ATOM 667 O O . THR A 1 85 ? 23.240 12.312 -20.685 1.00 82.31 85 THR A O 1
ATOM 670 N N . ARG A 1 86 ? 23.844 14.271 -21.608 1.00 84.00 86 ARG A N 1
ATOM 671 C CA . ARG A 1 86 ? 25.047 14.520 -20.784 1.00 84.00 86 ARG A CA 1
ATOM 672 C C . ARG A 1 86 ? 24.888 14.260 -19.269 1.00 84.00 86 ARG A C 1
ATOM 674 O O . ARG A 1 86 ? 25.828 13.747 -18.659 1.00 84.00 86 ARG A O 1
ATOM 681 N N . PRO A 1 87 ? 23.764 14.599 -18.599 1.00 81.00 87 PRO A N 1
ATOM 682 C CA . PRO A 1 87 ? 23.593 14.335 -17.165 1.00 81.00 87 PRO A CA 1
ATOM 683 C C . PRO A 1 87 ? 23.270 12.871 -16.836 1.00 81.00 87 PRO A C 1
ATOM 685 O O . PRO A 1 87 ? 23.534 12.437 -15.715 1.00 81.00 87 PRO A O 1
ATOM 688 N N . TYR A 1 88 ? 22.680 12.129 -17.780 1.00 71.81 88 TYR A N 1
ATOM 689 C CA . TYR A 1 88 ? 22.333 10.716 -17.597 1.00 71.81 88 TYR A CA 1
ATOM 690 C C . TYR A 1 88 ? 23.579 9.830 -17.689 1.00 71.81 88 TYR A C 1
ATOM 692 O O . TYR A 1 88 ? 23.802 9.013 -16.804 1.00 71.81 88 TYR A O 1
ATOM 700 N N . GLU A 1 89 ? 24.461 10.077 -18.661 1.00 66.38 89 GLU A N 1
ATOM 701 C CA . GLU A 1 89 ? 25.706 9.305 -18.831 1.00 66.38 89 GLU A CA 1
ATOM 702 C C . GLU A 1 89 ? 26.668 9.441 -17.640 1.00 66.38 89 GLU A C 1
ATOM 704 O O . GLU A 1 89 ? 27.387 8.506 -17.302 1.00 66.38 89 GLU A O 1
ATOM 709 N N . ARG A 1 90 ? 26.648 10.585 -16.943 1.00 60.03 90 ARG A N 1
ATOM 710 C CA . ARG A 1 90 ? 27.474 10.804 -15.744 1.00 60.03 90 ARG A CA 1
ATOM 711 C C . ARG A 1 90 ? 26.943 10.084 -14.496 1.00 60.03 90 ARG A C 1
ATOM 713 O O . ARG A 1 90 ? 27.698 9.899 -13.548 1.00 60.03 90 ARG A O 1
ATOM 720 N N . ARG A 1 91 ? 25.652 9.732 -14.464 1.00 54.09 91 ARG A N 1
ATOM 721 C CA . ARG A 1 91 ? 25.011 9.024 -13.339 1.00 54.09 91 ARG A CA 1
ATOM 722 C C . ARG A 1 91 ? 25.169 7.509 -13.419 1.00 54.09 91 ARG A C 1
ATOM 724 O O . ARG A 1 91 ? 25.180 6.882 -12.372 1.00 54.09 91 ARG A O 1
ATOM 731 N N . ASP A 1 92 ? 25.316 6.958 -14.620 1.00 53.56 92 ASP A N 1
ATOM 732 C CA . ASP A 1 92 ? 25.481 5.515 -14.845 1.00 53.56 92 ASP A CA 1
ATOM 733 C C . ASP A 1 92 ? 26.961 5.059 -14.783 1.00 53.56 92 ASP A C 1
ATOM 735 O O . ASP A 1 92 ? 27.258 3.881 -14.967 1.00 53.56 92 ASP A O 1
ATOM 739 N N . ALA A 1 93 ? 27.895 5.987 -14.536 1.00 51.12 93 ALA A N 1
ATOM 740 C CA . ALA A 1 93 ? 29.342 5.748 -14.447 1.00 51.12 93 ALA A CA 1
ATOM 741 C C . ALA A 1 93 ? 29.883 5.663 -12.998 1.00 51.12 93 ALA A C 1
ATOM 743 O O . ALA A 1 93 ? 31.100 5.691 -12.801 1.00 51.12 93 ALA A O 1
ATOM 744 N N . VAL A 1 94 ? 28.996 5.584 -11.998 1.00 41.97 94 VAL A N 1
ATOM 745 C CA . VAL A 1 94 ? 29.288 5.415 -10.557 1.00 41.97 94 VAL A CA 1
ATOM 746 C C . VAL A 1 94 ? 28.460 4.254 -10.024 1.00 41.97 94 VAL A C 1
ATOM 748 O O . VAL A 1 94 ? 29.013 3.465 -9.230 1.00 41.97 94 VAL A O 1
#

InterPro domains:
  IPR005474 Transketolase, N-terminal [PF00456] (1-88)
  IPR029061 Thiamin diphosphate-binding fold [SSF52518] (2-58)
  IPR033247 Transketolase family [PTHR43522] (2-88)

Organism: Klebsiella pneumoniae (NCBI:txid573)

pLDDT: mean 86.19, std 12.95, range [41.97, 97.94]

Sequence (94 aa):
MCKTIIGFGSPNKAGTHDSTARRWATPEIALTREALGWKHAPFDIPSDIYAQWDAKEAARRKKPHGTRSLRLTAKAFPQEAAEFTRPYERRDAV